Protein AF-A0A091U5R0-F1 (afdb_monomer)

Secondary structure (DSSP, 8-state):
---S----PPPEE---S-TT-TTPPPEE---SSSS--TTSPPP--TT---HHHHHHHHTT--

Sequence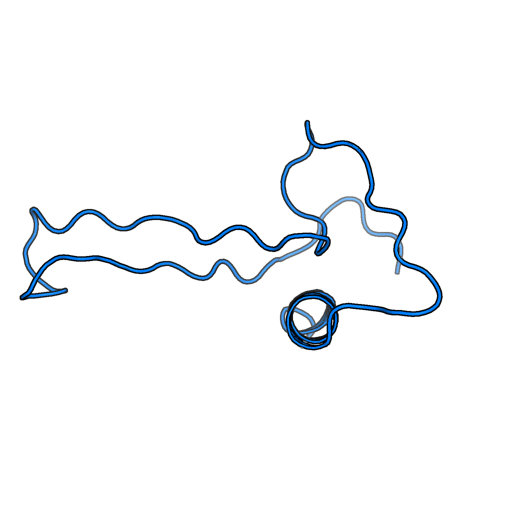 (62 aa):
SITKERTEVILQGTSSLDPNDPAAVWEEYDFKCKPGDLKRRPCFITPYHYRLDWLMWFAAFQ

InterPro domains:
  IPR009613 Lipase maturation factor [PTHR14463] (1-62)
  IPR057433 Lipase maturation factor 1/2, C-terminal domain [PF25179] (2-62)

Organism: Phaethon lepturus (NCBI:txid97097)

Mean predicted aligned error: 4.61 Å

Structure (mmCIF, N/CA/C/O backbone):
data_AF-A0A091U5R0-F1
#
_entry.id   AF-A0A091U5R0-F1
#
loop_
_atom_site.group_PDB
_atom_site.id
_atom_site.type_symbol
_atom_site.label_atom_id
_atom_site.label_alt_id
_atom_site.label_comp_id
_atom_site.label_asym_id
_atom_site.label_entity_id
_atom_site.label_seq_id
_atom_site.pdbx_PDB_ins_code
_atom_site.Cartn_x
_atom_site.Cartn_y
_atom_site.Cartn_z
_atom_site.occupancy
_atom_site.B_iso_or_equiv
_atom_site.auth_seq_id
_atom_site.auth_comp_id
_atom_site.auth_asym_id
_atom_site.auth_atom_id
_atom_site.pdbx_PDB_model_num
ATOM 1 N N . SER A 1 1 ? -13.795 5.625 12.928 1.00 50.94 1 SER A N 1
ATOM 2 C CA . SER A 1 1 ? -14.950 4.715 12.821 1.00 50.94 1 SER A CA 1
ATOM 3 C C . SER A 1 1 ? -14.420 3.304 12.641 1.00 50.94 1 SER A C 1
ATOM 5 O O . SER A 1 1 ? -13.508 3.140 11.841 1.00 50.94 1 SER A O 1
ATOM 7 N N . ILE A 1 2 ? -14.896 2.316 13.404 1.00 59.34 2 ILE A N 1
ATOM 8 C CA . ILE A 1 2 ? -14.614 0.900 13.117 1.00 59.34 2 ILE A CA 1
ATOM 9 C C . ILE A 1 2 ? -15.693 0.457 12.130 1.00 59.34 2 ILE A C 1
ATOM 11 O O . ILE A 1 2 ? -16.805 0.111 12.522 1.00 59.34 2 ILE A O 1
ATOM 15 N N . THR A 1 3 ? -15.398 0.576 10.841 1.00 69.44 3 THR A N 1
ATOM 16 C CA . THR A 1 3 ? -16.258 0.091 9.759 1.00 69.44 3 THR A CA 1
ATOM 17 C C . THR A 1 3 ? -15.832 -1.323 9.371 1.00 69.44 3 THR A C 1
ATOM 19 O O . THR A 1 3 ? -14.668 -1.690 9.523 1.00 69.44 3 THR A O 1
ATOM 22 N N . LYS A 1 4 ? -16.776 -2.143 8.893 1.00 80.75 4 LYS A N 1
ATOM 23 C CA . LYS A 1 4 ? -16.463 -3.494 8.387 1.00 80.75 4 LYS A CA 1
ATOM 24 C C . LYS A 1 4 ? -15.655 -3.455 7.088 1.00 80.75 4 LYS A C 1
ATOM 26 O O . LYS A 1 4 ? -14.933 -4.397 6.790 1.00 80.75 4 LYS A O 1
ATOM 31 N N . GLU A 1 5 ? -15.781 -2.360 6.350 1.00 85.12 5 GLU A N 1
ATOM 32 C CA . GLU A 1 5 ? -15.131 -2.128 5.067 1.00 85.12 5 GLU A CA 1
ATOM 33 C C . GLU A 1 5 ? -14.264 -0.873 5.155 1.00 85.12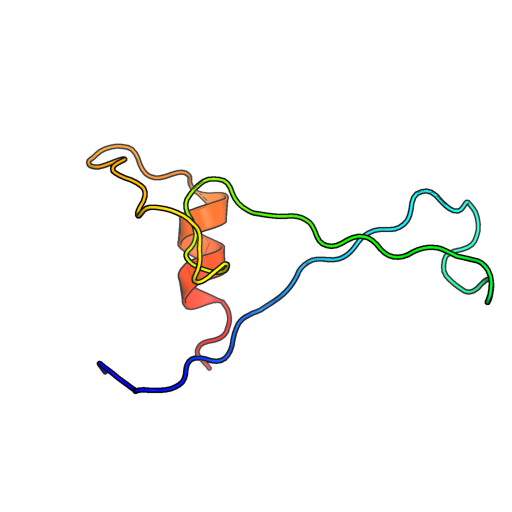 5 GLU A C 1
ATOM 35 O O . GLU A 1 5 ? -14.611 0.092 5.848 1.00 85.12 5 GLU A O 1
ATOM 40 N N . ARG A 1 6 ? -13.122 -0.894 4.467 1.00 85.44 6 ARG A N 1
ATOM 41 C CA . ARG A 1 6 ? -12.190 0.230 4.390 1.00 85.44 6 ARG A CA 1
ATOM 42 C C . ARG A 1 6 ? -11.661 0.346 2.968 1.00 85.44 6 ARG A C 1
ATOM 44 O O . ARG A 1 6 ? -11.033 -0.581 2.470 1.00 85.44 6 ARG A O 1
ATOM 51 N N . THR A 1 7 ? -11.885 1.502 2.355 1.00 89.19 7 THR A N 1
ATOM 52 C CA . THR A 1 7 ? -11.247 1.877 1.093 1.00 89.19 7 THR A CA 1
ATOM 53 C C . THR A 1 7 ? -9.755 2.085 1.324 1.00 89.19 7 THR A C 1
ATOM 55 O O . THR A 1 7 ? -9.358 2.717 2.308 1.00 89.19 7 THR A O 1
ATOM 58 N N . GLU A 1 8 ? -8.924 1.565 0.425 1.00 89.50 8 GLU A N 1
ATOM 59 C CA . GLU A 1 8 ? -7.473 1.724 0.482 1.00 89.50 8 GLU A CA 1
ATOM 60 C C . GLU A 1 8 ? -6.918 2.249 -0.840 1.00 89.50 8 GLU A C 1
ATOM 62 O O . GLU A 1 8 ? -7.460 1.979 -1.908 1.00 89.50 8 GLU A O 1
ATOM 67 N N . VAL A 1 9 ? -5.810 2.988 -0.753 1.00 90.94 9 VAL A N 1
ATOM 68 C CA . VAL A 1 9 ? -5.000 3.349 -1.918 1.00 90.94 9 VAL A CA 1
ATOM 69 C C . VAL A 1 9 ? -3.965 2.250 -2.133 1.00 90.94 9 VAL A C 1
ATOM 71 O O . VAL A 1 9 ? -3.184 1.953 -1.223 1.00 90.94 9 VAL A O 1
ATOM 74 N N . ILE A 1 10 ? -3.960 1.676 -3.335 1.00 91.56 10 ILE A N 1
ATOM 75 C CA . ILE A 1 10 ? -2.969 0.702 -3.792 1.00 91.56 10 ILE A CA 1
ATOM 76 C C . ILE A 1 10 ? -1.996 1.422 -4.722 1.00 91.56 10 ILE A C 1
ATOM 78 O O . ILE A 1 10 ? -2.413 2.072 -5.680 1.00 91.56 10 ILE A O 1
ATOM 82 N N . LEU A 1 11 ? -0.700 1.342 -4.415 1.00 92.75 11 LEU A N 1
ATOM 83 C CA . LEU A 1 11 ? 0.343 1.849 -5.299 1.00 92.75 11 LEU A CA 1
ATOM 84 C C . LEU A 1 11 ? 0.798 0.719 -6.204 1.00 92.75 11 LEU A C 1
ATOM 86 O O . LEU A 1 11 ? 1.207 -0.334 -5.720 1.00 92.75 11 LEU A O 1
ATOM 90 N N . GLN A 1 12 ? 0.751 0.967 -7.504 1.00 95.19 12 GLN A N 1
ATOM 91 C CA . GLN A 1 12 ? 1.224 0.033 -8.510 1.00 95.19 12 GLN A CA 1
ATOM 92 C C . GLN A 1 12 ? 2.371 0.658 -9.292 1.00 95.19 12 GLN A C 1
ATOM 94 O O . GLN A 1 12 ? 2.412 1.874 -9.494 1.00 95.19 12 GLN A O 1
ATOM 99 N N . GLY A 1 13 ? 3.300 -0.179 -9.733 1.00 95.56 13 GLY A N 1
ATOM 100 C CA . GLY A 1 13 ? 4.349 0.216 -10.660 1.00 95.56 13 GLY A CA 1
ATOM 101 C C . GLY A 1 13 ? 4.586 -0.846 -11.711 1.00 95.56 13 GLY A C 1
ATOM 102 O O . GLY A 1 13 ? 4.225 -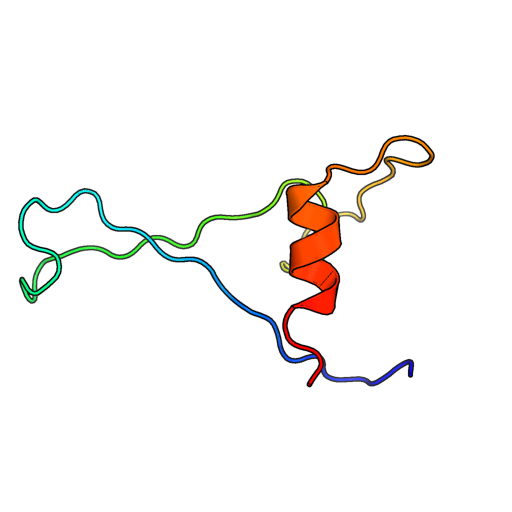2.007 -11.544 1.00 95.56 13 GLY A O 1
ATOM 103 N N . THR A 1 14 ? 5.212 -0.429 -12.802 1.00 96.00 14 THR A N 1
ATOM 104 C CA . THR A 1 14 ? 5.674 -1.324 -13.856 1.00 96.00 14 THR A CA 1
ATOM 105 C C . THR A 1 14 ? 7.150 -1.065 -14.124 1.00 96.00 14 THR A C 1
ATOM 107 O O . THR A 1 14 ? 7.626 0.066 -14.018 1.00 96.00 14 THR A O 1
ATOM 110 N N . SER A 1 15 ? 7.882 -2.125 -14.454 1.00 94.75 15 SER A N 1
ATOM 111 C CA . SER A 1 15 ? 9.265 -2.050 -14.935 1.00 94.75 15 SER A CA 1
ATOM 112 C C . SER A 1 15 ? 9.349 -1.889 -16.458 1.00 94.75 15 SER A C 1
ATOM 114 O O . SER A 1 15 ? 10.445 -1.761 -17.004 1.00 94.75 15 SER A O 1
ATOM 116 N N . SER A 1 16 ? 8.203 -1.886 -17.144 1.00 94.75 16 SER A N 1
ATOM 117 C CA . SER A 1 16 ? 8.113 -1.707 -18.593 1.00 94.75 16 SER A CA 1
ATOM 118 C C . SER A 1 16 ? 8.572 -0.306 -18.993 1.00 94.75 16 SER A C 1
ATOM 120 O O . SER A 1 16 ? 8.257 0.677 -18.323 1.00 94.75 16 SER A O 1
ATOM 122 N N . LEU A 1 17 ? 9.304 -0.208 -20.104 1.00 94.12 17 LEU A N 1
ATOM 123 C CA . LEU A 1 17 ? 9.778 1.080 -20.623 1.00 94.12 17 LEU A CA 1
ATOM 124 C C . LEU A 1 17 ? 8.626 1.968 -21.113 1.00 94.12 17 LEU A C 1
ATOM 126 O O . LEU A 1 17 ? 8.714 3.188 -20.992 1.00 94.12 17 LEU A O 1
ATOM 130 N N . ASP A 1 18 ? 7.564 1.359 -21.645 1.00 94.38 18 ASP A N 1
ATOM 131 C CA . ASP A 1 18 ? 6.309 2.033 -21.972 1.00 94.38 18 ASP A CA 1
ATOM 132 C C . ASP A 1 18 ? 5.199 1.563 -21.015 1.00 94.38 18 ASP A C 1
ATOM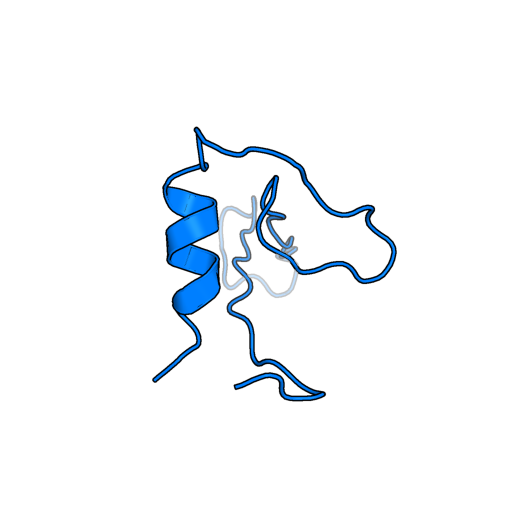 134 O O . ASP A 1 18 ? 4.765 0.412 -21.096 1.00 94.38 18 ASP A O 1
ATOM 138 N N . PRO A 1 19 ? 4.718 2.430 -20.108 1.00 91.94 19 PRO A N 1
ATOM 139 C CA . PRO A 1 19 ? 3.611 2.110 -19.211 1.00 91.94 19 PRO A CA 1
ATOM 140 C C . PRO A 1 19 ? 2.264 1.868 -19.908 1.00 91.94 19 PRO A C 1
ATOM 142 O O . PRO A 1 19 ? 1.362 1.320 -19.278 1.00 91.94 19 PRO A O 1
ATOM 145 N N . ASN A 1 20 ? 2.101 2.302 -21.165 1.00 93.12 20 ASN A N 1
ATOM 146 C CA . ASN A 1 20 ? 0.861 2.132 -21.929 1.00 93.12 20 ASN A CA 1
ATOM 147 C C . ASN A 1 20 ? 0.865 0.877 -22.810 1.00 93.12 20 ASN A C 1
ATOM 149 O O . ASN A 1 20 ? -0.141 0.601 -23.468 1.00 93.12 20 ASN A O 1
ATOM 153 N N . ASP A 1 21 ? 1.974 0.132 -22.849 1.00 94.56 21 ASP A N 1
ATOM 154 C CA . ASP A 1 21 ? 2.031 -1.137 -23.566 1.00 94.56 21 ASP A CA 1
ATOM 155 C C . ASP A 1 21 ? 0.993 -2.106 -22.963 1.00 94.56 21 ASP A C 1
ATOM 157 O O . ASP A 1 21 ? 0.999 -2.329 -21.750 1.00 94.56 21 ASP A O 1
ATOM 161 N N . PRO A 1 22 ? 0.100 -2.715 -23.765 1.00 92.00 22 PRO A N 1
ATOM 162 C CA . PRO A 1 22 ? -0.826 -3.739 -23.285 1.00 92.00 22 PRO A CA 1
ATOM 163 C C . PRO A 1 22 ? -0.149 -4.941 -22.609 1.00 92.00 22 PRO A C 1
ATOM 165 O O . PRO A 1 22 ? -0.795 -5.648 -21.837 1.00 92.00 22 PRO A O 1
ATOM 168 N N . ALA A 1 23 ? 1.128 -5.197 -22.909 1.00 93.75 23 ALA A N 1
ATOM 169 C CA . ALA A 1 23 ? 1.931 -6.232 -22.267 1.00 93.75 23 ALA A CA 1
ATOM 170 C C . ALA A 1 23 ? 2.607 -5.764 -20.963 1.00 93.75 23 ALA A C 1
ATOM 172 O O . ALA A 1 23 ? 3.249 -6.579 -20.293 1.00 93.75 23 ALA A O 1
ATOM 173 N N . ALA A 1 24 ? 2.483 -4.485 -20.588 1.00 95.12 24 ALA A N 1
ATOM 174 C CA . ALA A 1 24 ? 3.089 -3.954 -19.377 1.00 95.12 24 ALA A CA 1
ATOM 175 C C . ALA A 1 24 ? 2.487 -4.611 -18.130 1.00 95.12 24 ALA A C 1
ATOM 177 O O . ALA A 1 24 ? 1.284 -4.540 -17.866 1.00 95.12 24 ALA A O 1
ATOM 178 N N . VAL A 1 25 ? 3.349 -5.236 -17.330 1.00 95.75 25 VAL A N 1
ATOM 179 C CA . VAL A 1 25 ? 2.945 -5.877 -16.078 1.00 95.75 25 VAL A CA 1
ATOM 180 C C . VAL A 1 25 ? 2.964 -4.839 -14.964 1.00 95.75 25 VAL A C 1
AT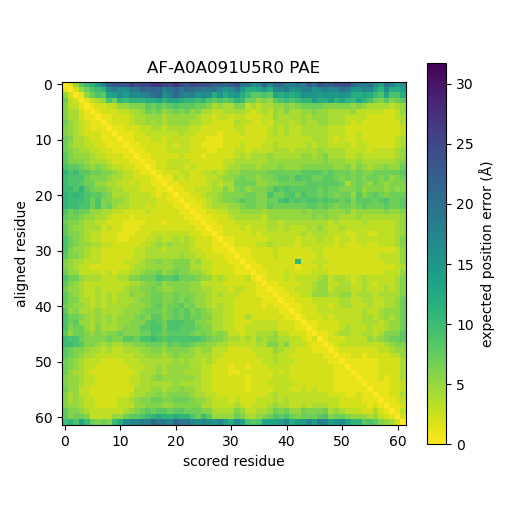OM 182 O O . VAL A 1 25 ? 4.000 -4.219 -14.711 1.00 95.75 25 VAL A O 1
ATOM 185 N N . TRP A 1 26 ? 1.820 -4.651 -14.312 1.00 96.06 26 TRP A N 1
ATOM 186 C CA . TRP A 1 26 ? 1.675 -3.792 -13.141 1.00 96.06 26 TRP A CA 1
ATOM 187 C C . TRP A 1 26 ? 1.710 -4.636 -11.876 1.00 96.06 26 TRP A C 1
ATOM 189 O O . TRP A 1 26 ? 0.920 -5.564 -11.710 1.00 96.06 26 TRP A O 1
ATOM 199 N N . GLU A 1 27 ? 2.629 -4.297 -10.984 1.00 94.81 27 GLU A N 1
ATOM 200 C CA . GLU A 1 27 ? 2.818 -4.969 -9.708 1.00 94.81 27 GLU A CA 1
ATOM 201 C C . GLU A 1 27 ? 2.413 -4.036 -8.574 1.00 94.81 27 GLU A C 1
ATOM 203 O O . GLU A 1 27 ? 2.707 -2.837 -8.586 1.00 94.81 27 GLU A O 1
ATOM 208 N N . GLU A 1 28 ? 1.725 -4.593 -7.584 1.00 93.75 28 GLU A N 1
ATOM 209 C CA . GLU A 1 28 ? 1.345 -3.870 -6.378 1.00 93.75 28 GLU A CA 1
ATOM 210 C C . GLU A 1 28 ? 2.531 -3.775 -5.419 1.00 93.75 28 GLU A C 1
ATOM 212 O O . GLU A 1 28 ? 3.193 -4.768 -5.109 1.00 93.75 28 GLU A O 1
ATOM 217 N N . TYR A 1 29 ? 2.784 -2.569 -4.916 1.00 91.31 29 TYR A N 1
ATOM 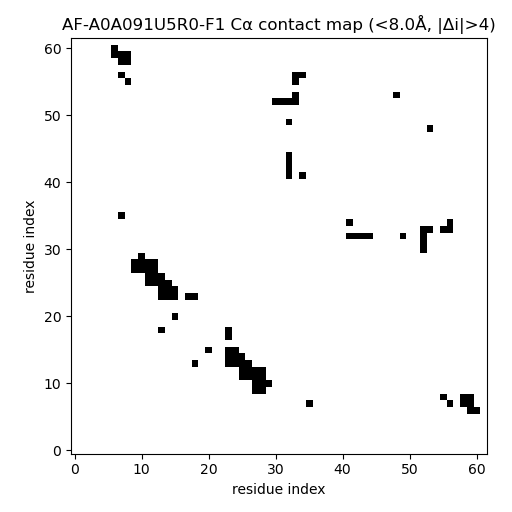218 C CA . TYR A 1 29 ? 3.768 -2.351 -3.870 1.00 91.31 29 TYR A CA 1
ATOM 219 C C . TYR A 1 29 ? 3.128 -2.477 -2.498 1.00 91.31 29 TYR A C 1
ATOM 221 O O . TYR A 1 29 ? 2.371 -1.610 -2.049 1.00 91.31 29 TYR A O 1
ATOM 229 N N . ASP A 1 30 ? 3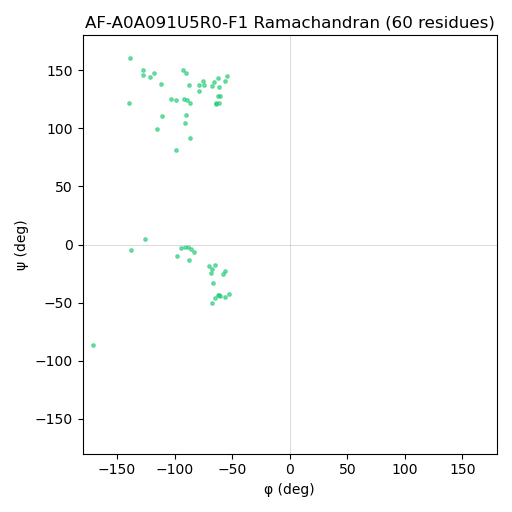.518 -3.533 -1.795 1.00 90.62 30 ASP A N 1
ATOM 230 C CA . ASP A 1 30 ? 3.157 -3.712 -0.403 1.00 90.62 30 ASP A CA 1
ATOM 231 C C . ASP A 1 30 ? 3.961 -2.802 0.527 1.00 90.62 30 ASP A C 1
ATOM 233 O O . ASP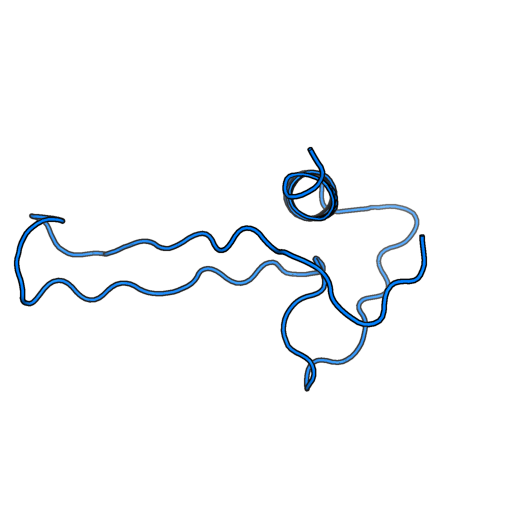 A 1 30 ? 5.176 -2.611 0.419 1.00 90.62 30 ASP A O 1
ATOM 237 N N . PHE A 1 31 ? 3.260 -2.287 1.528 1.00 92.25 31 PHE A N 1
ATOM 238 C CA . PHE A 1 31 ? 3.843 -1.533 2.628 1.00 92.25 31 PHE A CA 1
ATOM 239 C C . PHE A 1 31 ? 4.210 -2.472 3.771 1.00 92.25 31 PHE A C 1
ATOM 241 O O . PHE A 1 31 ? 3.510 -3.451 4.041 1.00 92.25 31 PHE A O 1
ATOM 248 N N . LYS A 1 32 ? 5.269 -2.147 4.512 1.00 91.25 32 LYS A N 1
ATOM 249 C CA . LYS A 1 32 ? 5.797 -3.017 5.572 1.00 91.25 32 LYS A CA 1
ATOM 250 C C . LYS A 1 32 ? 4.784 -3.251 6.688 1.00 91.25 32 LYS A C 1
ATOM 252 O O . LYS A 1 32 ? 4.639 -4.373 7.162 1.00 91.25 32 LYS A O 1
ATOM 257 N N . CYS A 1 33 ? 4.093 -2.195 7.109 1.00 93.00 33 CYS A N 1
ATOM 258 C CA . CYS A 1 33 ? 3.234 -2.218 8.289 1.00 93.00 33 CYS A CA 1
ATOM 259 C C . CYS A 1 33 ? 1.890 -1.509 8.121 1.00 93.00 33 CYS A C 1
ATOM 261 O O . CYS A 1 33 ? 1.056 -1.619 9.020 1.00 93.00 33 CYS A O 1
ATOM 263 N N . LYS A 1 34 ? 1.624 -0.842 6.987 1.00 92.19 34 LYS A N 1
ATOM 264 C CA . LYS A 1 34 ? 0.254 -0.410 6.661 1.00 92.19 34 LYS A CA 1
ATOM 265 C C . LYS A 1 34 ? -0.632 -1.657 6.519 1.00 92.19 34 LYS A C 1
ATOM 267 O O . LYS A 1 34 ? -0.262 -2.541 5.746 1.00 92.19 34 LYS A O 1
ATOM 272 N N . PRO A 1 35 ? -1.780 -1.753 7.213 1.00 89.50 35 PRO A N 1
ATOM 273 C CA . PRO A 1 35 ? -2.734 -2.843 7.008 1.00 89.50 35 PRO A CA 1
ATOM 274 C C . PRO A 1 35 ? -3.155 -2.966 5.534 1.00 89.50 35 PRO A C 1
ATOM 276 O O . PRO A 1 35 ? -3.239 -1.954 4.835 1.00 89.50 35 PRO A O 1
ATOM 279 N N . GLY A 1 36 ? -3.372 -4.198 5.080 1.00 88.19 36 GLY A N 1
ATOM 280 C CA . GLY A 1 36 ? -3.721 -4.521 3.695 1.00 88.19 36 GLY A CA 1
ATOM 281 C C . GLY A 1 36 ? -4.123 -5.990 3.594 1.00 88.19 36 GLY A C 1
ATOM 282 O O . GLY A 1 36 ? -5.290 -6.321 3.777 1.00 88.19 36 GLY A O 1
ATOM 283 N N . ASP A 1 37 ? -3.149 -6.882 3.406 1.00 89.06 37 ASP A N 1
ATOM 284 C CA . ASP A 1 37 ? -3.396 -8.329 3.337 1.00 89.06 37 ASP A CA 1
ATOM 285 C C . ASP A 1 37 ? -4.007 -8.899 4.635 1.00 89.06 37 ASP A C 1
ATOM 287 O O . ASP A 1 37 ? -3.411 -8.832 5.716 1.00 89.06 37 ASP A O 1
ATOM 291 N N . LEU A 1 38 ? -5.185 -9.520 4.500 1.00 88.44 38 LEU A N 1
ATOM 292 C CA . LEU A 1 38 ? -5.947 -10.162 5.575 1.00 88.44 38 LEU A CA 1
ATOM 293 C C . LEU A 1 38 ? -5.267 -11.415 6.144 1.00 88.44 38 LEU A C 1
ATOM 295 O O . LEU A 1 38 ? -5.580 -11.830 7.260 1.00 88.44 38 LEU A O 1
ATOM 299 N N . LYS A 1 39 ? -4.359 -12.042 5.390 1.00 93.25 39 LYS A N 1
ATOM 300 C CA . LYS A 1 39 ? -3.607 -13.224 5.837 1.00 93.25 39 LYS A CA 1
ATOM 301 C C . LYS A 1 39 ? -2.327 -12.849 6.580 1.00 93.25 39 LYS A C 1
ATOM 303 O O . LYS A 1 39 ? -1.731 -13.702 7.246 1.00 93.25 39 LYS A O 1
ATOM 308 N N . ARG A 1 40 ? -1.900 -11.588 6.497 1.00 91.38 40 ARG A N 1
ATOM 309 C CA . ARG A 1 40 ? -0.672 -11.114 7.128 1.00 91.38 40 ARG A CA 1
ATOM 310 C C . ARG A 1 40 ? -0.885 -10.861 8.617 1.00 91.38 40 ARG A C 1
ATOM 312 O O . ARG A 1 40 ? -1.865 -10.253 9.042 1.00 91.38 40 ARG A O 1
ATOM 319 N N . ARG A 1 41 ? 0.084 -11.288 9.432 1.00 93.06 41 ARG A N 1
ATOM 320 C CA . ARG A 1 41 ? 0.083 -10.983 10.869 1.00 93.06 41 ARG A CA 1
ATOM 321 C C . ARG A 1 41 ? 0.180 -9.465 11.096 1.00 93.06 41 ARG A C 1
ATOM 323 O O . ARG A 1 41 ? 0.919 -8.800 10.366 1.00 93.06 41 ARG A O 1
ATOM 330 N N . PRO A 1 42 ? -0.502 -8.918 12.119 1.00 91.12 42 PRO A N 1
ATOM 331 C CA . PRO A 1 42 ? -0.370 -7.513 12.481 1.00 91.12 42 PRO A CA 1
ATOM 332 C C . PRO A 1 42 ? 1.081 -7.125 12.778 1.00 91.12 42 PRO A C 1
ATOM 334 O O . PRO A 1 42 ? 1.824 -7.878 13.410 1.00 91.12 42 PRO A O 1
ATOM 337 N N . CYS A 1 43 ? 1.466 -5.929 12.339 1.00 91.88 43 CYS A N 1
ATOM 338 C CA . CYS A 1 43 ? 2.780 -5.364 12.609 1.00 91.88 43 CYS A CA 1
ATOM 339 C C . CYS A 1 43 ? 2.788 -4.602 13.950 1.00 91.88 43 CYS A C 1
ATOM 341 O O . CYS A 1 43 ? 1.870 -3.835 14.235 1.00 91.88 43 CYS A O 1
ATOM 343 N N . PHE A 1 44 ? 3.847 -4.778 14.749 1.00 92.69 44 PHE A N 1
ATOM 344 C CA . PHE A 1 44 ? 4.076 -4.069 16.014 1.00 92.69 44 PHE A CA 1
ATOM 345 C C . PHE A 1 44 ? 5.327 -3.189 15.900 1.00 92.69 44 PHE A C 1
ATOM 347 O O . PHE A 1 44 ? 6.445 -3.684 16.003 1.00 92.69 44 PHE A O 1
ATOM 354 N N . ILE A 1 45 ? 5.137 -1.887 15.664 1.00 92.38 45 ILE A N 1
ATOM 355 C CA . ILE A 1 45 ? 6.231 -0.918 15.421 1.00 92.38 45 ILE A CA 1
ATOM 356 C C . ILE A 1 45 ? 6.201 0.298 16.345 1.00 92.38 45 ILE A C 1
ATOM 358 O O . ILE A 1 45 ? 7.010 1.209 16.203 1.00 92.38 45 ILE A O 1
ATOM 362 N N . THR A 1 46 ? 5.292 0.339 17.315 1.00 90.88 46 THR A N 1
ATOM 363 C CA . THR A 1 46 ? 5.264 1.415 18.308 1.00 90.88 46 THR A CA 1
ATOM 364 C C . THR A 1 46 ? 6.563 1.435 19.122 1.00 90.88 46 THR A C 1
ATOM 366 O O . THR A 1 46 ? 6.987 0.371 19.579 1.00 90.88 46 THR A O 1
ATOM 369 N N . PRO A 1 47 ? 7.173 2.612 19.367 1.00 92.50 47 PRO A N 1
ATOM 370 C CA . PRO A 1 47 ? 6.704 3.964 19.022 1.00 92.50 47 PRO A CA 1
ATOM 371 C C . PRO A 1 47 ? 7.179 4.498 17.650 1.00 92.50 47 PRO A C 1
ATOM 373 O O . PRO A 1 47 ? 6.792 5.599 17.260 1.00 92.50 47 PRO A O 1
ATOM 376 N N . TYR A 1 48 ? 7.990 3.748 16.902 1.00 91.31 48 TYR A N 1
ATOM 377 C CA . TYR A 1 48 ? 8.670 4.197 15.680 1.00 91.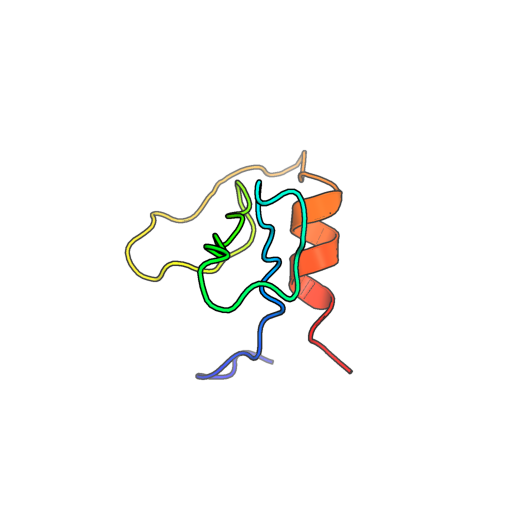31 48 TYR A CA 1
ATOM 378 C C . TYR A 1 48 ? 7.948 3.757 14.401 1.00 91.31 48 TYR A C 1
ATOM 380 O O . TYR A 1 48 ? 8.317 2.787 13.740 1.00 91.31 48 TYR A O 1
ATOM 388 N N . HIS A 1 49 ? 6.918 4.512 14.026 1.00 92.44 49 HIS A N 1
ATOM 389 C CA . HIS A 1 49 ? 6.139 4.233 12.823 1.00 92.44 49 HIS A CA 1
ATOM 390 C C . HIS A 1 49 ? 6.894 4.620 11.546 1.00 92.44 49 HIS A C 1
ATOM 392 O O . HIS A 1 49 ? 7.473 5.706 11.460 1.00 92.44 49 HIS A O 1
ATOM 398 N N . TYR A 1 50 ? 6.835 3.774 10.513 1.00 93.62 50 TYR A N 1
ATOM 399 C CA . TYR A 1 50 ? 7.301 4.159 9.183 1.00 93.62 50 TYR A CA 1
ATOM 400 C C . TYR A 1 50 ? 6.438 5.302 8.653 1.00 93.62 50 TYR A C 1
ATOM 402 O O . TYR A 1 50 ? 5.221 5.171 8.520 1.00 93.62 50 TYR A O 1
ATOM 410 N N . ARG A 1 51 ? 7.075 6.439 8.357 1.00 93.94 51 ARG A N 1
ATOM 411 C CA . ARG A 1 51 ? 6.372 7.670 7.977 1.00 93.94 51 ARG A CA 1
ATOM 412 C C . ARG A 1 51 ? 5.459 7.468 6.766 1.00 93.94 51 ARG A C 1
ATOM 414 O O . ARG A 1 51 ? 4.326 7.934 6.795 1.00 93.94 51 ARG A O 1
ATOM 421 N N . LEU A 1 52 ? 5.942 6.791 5.723 1.00 93.31 52 LEU A N 1
ATOM 422 C CA . LEU A 1 52 ? 5.166 6.571 4.503 1.00 93.31 52 LEU A CA 1
ATOM 423 C C . LEU A 1 52 ? 3.973 5.640 4.754 1.00 93.31 52 LEU A C 1
ATOM 425 O O . LEU A 1 52 ? 2.851 6.020 4.444 1.00 93.31 52 LEU A O 1
ATOM 429 N N . ASP A 1 53 ? 4.191 4.478 5.375 1.00 93.25 53 ASP A N 1
ATOM 430 C CA . ASP A 1 53 ? 3.126 3.539 5.750 1.00 93.25 53 ASP A CA 1
ATOM 431 C C . ASP A 1 53 ? 2.027 4.221 6.569 1.00 93.25 53 ASP A C 1
ATOM 433 O O . ASP A 1 53 ? 0.839 4.007 6.329 1.00 93.25 53 ASP A O 1
ATOM 437 N N . TRP A 1 54 ? 2.429 5.070 7.520 1.00 91.38 54 TRP A N 1
ATOM 438 C CA . TRP A 1 54 ? 1.502 5.808 8.365 1.00 91.38 54 TRP A CA 1
ATOM 439 C C . TRP A 1 54 ? 0.663 6.805 7.564 1.00 91.38 54 TRP A C 1
ATOM 441 O O . TRP A 1 54 ? -0.554 6.838 7.715 1.00 91.38 54 TRP A O 1
ATOM 451 N N . LEU A 1 55 ? 1.285 7.582 6.671 1.00 93.56 55 LEU A N 1
ATOM 452 C CA . LEU A 1 55 ? 0.560 8.506 5.792 1.00 93.56 55 LEU A CA 1
ATOM 453 C C . LEU A 1 55 ? -0.408 7.758 4.866 1.00 93.56 55 LEU A C 1
ATOM 455 O O . LEU A 1 55 ? -1.560 8.161 4.715 1.00 93.56 55 LEU A O 1
ATOM 459 N N . MET A 1 56 ? 0.033 6.639 4.293 1.00 93.00 56 MET A N 1
ATOM 460 C CA . MET A 1 56 ? -0.777 5.827 3.384 1.00 93.00 56 MET A CA 1
ATOM 461 C C . MET A 1 56 ? -1.919 5.094 4.092 1.00 93.00 56 MET A C 1
ATOM 463 O O . MET A 1 56 ? -2.892 4.712 3.445 1.00 93.00 56 MET A O 1
ATOM 467 N N . TRP A 1 57 ? -1.865 4.936 5.419 1.00 89.19 57 TRP A N 1
ATOM 468 C CA . TRP A 1 57 ? -3.002 4.426 6.184 1.00 89.19 57 TRP A CA 1
ATOM 469 C C . TRP A 1 57 ? -4.221 5.351 6.035 1.00 89.19 57 TRP A C 1
ATOM 471 O O . TRP A 1 57 ? -5.329 4.872 5.787 1.00 89.19 57 TRP A O 1
ATOM 481 N N . PHE A 1 58 ? -4.024 6.666 6.121 1.00 89.19 58 PHE A N 1
ATOM 482 C CA . PHE A 1 58 ? -5.124 7.636 6.138 1.00 89.19 58 PHE A CA 1
ATOM 483 C C . PHE A 1 58 ? -5.408 8.285 4.778 1.00 89.19 58 PHE A C 1
ATOM 485 O O . PHE A 1 58 ? -6.433 8.939 4.637 1.00 89.19 58 PHE A O 1
ATOM 492 N N . ALA A 1 59 ? -4.551 8.083 3.773 1.00 91.00 59 ALA A N 1
ATOM 493 C CA . ALA A 1 59 ? -4.660 8.736 2.463 1.00 91.00 59 ALA A CA 1
ATOM 494 C C . ALA A 1 59 ? -5.983 8.477 1.716 1.00 91.00 59 ALA A C 1
ATOM 496 O O . ALA A 1 59 ? -6.390 9.297 0.901 1.00 91.00 59 ALA A O 1
ATOM 497 N N . ALA A 1 60 ? -6.654 7.356 1.994 1.00 87.31 60 ALA A N 1
ATOM 498 C CA . ALA A 1 60 ? -7.938 7.007 1.384 1.00 87.31 60 ALA A CA 1
ATOM 499 C C . ALA A 1 60 ? -9.156 7.659 2.070 1.00 87.31 60 ALA A C 1
ATOM 501 O O . ALA A 1 60 ? -10.279 7.487 1.603 1.00 87.31 60 ALA A O 1
ATOM 502 N N . PHE A 1 61 ? -8.966 8.344 3.202 1.00 83.94 61 PHE A N 1
ATOM 503 C CA . PHE A 1 61 ? -10.052 8.991 3.934 1.00 83.94 61 PHE A CA 1
ATOM 504 C C . PHE A 1 61 ? -10.213 10.436 3.440 1.00 83.94 61 PHE A C 1
ATOM 506 O O . PHE A 1 61 ? -9.399 11.294 3.782 1.00 83.94 61 PHE A O 1
ATOM 513 N N . GLN A 1 62 ? -11.249 10.689 2.632 1.00 65.94 62 GLN A N 1
ATOM 514 C CA . GLN A 1 62 ? -11.703 12.026 2.224 1.00 65.94 62 GLN A CA 1
ATOM 515 C C . GLN A 1 62 ? -13.016 12.392 2.913 1.00 65.94 62 GLN A C 1
ATOM 517 O O . GLN A 1 62 ? -13.848 11.476 3.109 1.00 65.94 62 GLN A O 1
#

pLDDT: mean 89.81, std 8.2, range [50.94, 96.06]

Solvent-accessible surface area (backbone atoms only — not comparable to full-atom values): 4382 Å² total; per-residue (Å²): 132,94,62,98,71,79,78,74,76,82,51,68,50,58,89,47,94,50,82,82,44,92,83,45,60,74,43,76,62,81,56,95,64,35,88,76,66,87,87,55,78,87,71,88,48,86,90,68,67,58,66,65,35,57,51,55,63,52,68,51,69,126

Foldseek 3Di:
DPDPDDDFDWDWDFPDPDPPPPPTDIDTDDDPAQDDDPPDDHDDDPPDDDPVSVCRNCVRPD

Radius of gyration: 14.62 Å; Cα contacts (8 Å, |Δi|>4): 50; chains: 1; bounding box: 26×25×43 Å